Protein AF-A0A969D1I1-F1 (afdb_monomer_lite)

Secondary structure (DSSP, 8-state):
--SS--THHHHHHHHHHHHS---HHHHHHHHHHHHHHHHSSPPPHHHHHHHHHHHHT-HHHHTTTTTTS-TT----HHHHHHHHHHHTGGG--

pLDDT: mean 89.35, std 5.19, range [64.38, 94.94]

Radius of gyration: 13.37 Å; chains: 1; bounding box: 31×22×33 Å

Foldseek 3Di:
DQVDLALVVLVVVLVCVVVHPDPLLVVLVVQQVVCCVPPVGDDALVSSLVSLVVSVPDPCHVCRCPPVDDPPDDDDSVVSSVCCNVPNSVNGD

Sequence (93 aa):
MYQRKKGRDMFDLYYADQYAKLDLDRIIHSYNEYMKFVVGKPPTQKEFLLNMELKKKSAQFSGDMQGLLSPNMKYNQEEAFEWLEQSLTQKMV

Structure (mmCIF, N/CA/C/O backbone):
data_AF-A0A969D1I1-F1
#
_entry.id   AF-A0A969D1I1-F1
#
loop_
_atom_site.group_PDB
_atom_site.id
_atom_site.type_symbol
_atom_site.label_atom_id
_atom_site.label_alt_id
_atom_site.label_comp_id
_atom_site.label_asym_id
_atom_site.label_entity_id
_atom_site.label_seq_id
_atom_site.pdbx_PDB_ins_code
_atom_site.Cartn_x
_atom_site.Cartn_y
_atom_site.Cartn_z
_atom_site.occupancy
_atom_site.B_iso_or_equiv
_atom_site.auth_seq_id
_atom_site.auth_comp_id
_atom_site.auth_asym_id
_atom_site.auth_atom_id
_atom_site.pdbx_PDB_model_num
ATOM 1 N N . MET A 1 1 ? 0.124 -6.254 2.083 1.00 80.00 1 MET A N 1
ATOM 2 C CA . MET A 1 1 ? 0.584 -4.879 2.366 1.00 80.00 1 MET A CA 1
ATOM 3 C C . MET A 1 1 ? 0.646 -4.514 3.853 1.00 80.00 1 MET A C 1
ATOM 5 O O . MET A 1 1 ? 1.729 -4.165 4.279 1.00 80.00 1 MET A O 1
ATOM 9 N N . TYR A 1 2 ? -0.422 -4.576 4.668 1.00 83.25 2 TYR A N 1
ATOM 10 C CA . TYR A 1 2 ? -0.401 -4.059 6.063 1.00 83.25 2 TYR A CA 1
ATOM 11 C C . TYR A 1 2 ? 0.458 -4.877 7.052 1.00 83.25 2 TYR A C 1
ATOM 13 O O . TYR A 1 2 ? 1.384 -4.344 7.660 1.00 83.25 2 TYR A O 1
ATOM 21 N N . GLN A 1 3 ? 0.238 -6.190 7.159 1.00 81.81 3 GLN A N 1
ATOM 22 C CA . GLN A 1 3 ? 0.988 -7.048 8.097 1.00 81.81 3 GLN A CA 1
ATOM 23 C C . GLN A 1 3 ? 2.426 -7.358 7.638 1.00 81.81 3 GLN A C 1
ATOM 25 O O . GLN A 1 3 ? 3.309 -7.610 8.454 1.00 81.81 3 GLN A O 1
ATOM 30 N N . ARG A 1 4 ? 2.676 -7.353 6.321 1.00 81.56 4 ARG A N 1
ATOM 31 C CA . ARG A 1 4 ? 3.970 -7.719 5.719 1.00 81.56 4 ARG A CA 1
ATOM 32 C C . ARG A 1 4 ? 4.847 -6.484 5.506 1.00 81.56 4 ARG A C 1
ATOM 34 O O . ARG A 1 4 ? 4.346 -5.405 5.202 1.00 81.56 4 ARG A O 1
ATOM 41 N N . LYS A 1 5 ? 6.166 -6.659 5.602 1.00 77.69 5 LYS A N 1
ATOM 42 C CA . LYS A 1 5 ? 7.178 -5.634 5.293 1.00 77.69 5 LYS A CA 1
ATOM 43 C C . LYS A 1 5 ? 7.815 -5.887 3.919 1.00 77.69 5 LYS A C 1
ATOM 45 O O . LYS A 1 5 ? 9.020 -6.072 3.831 1.00 77.69 5 LYS A O 1
ATOM 50 N N . LYS A 1 6 ? 6.991 -5.976 2.871 1.00 81.31 6 LYS A N 1
ATOM 51 C CA . LYS A 1 6 ? 7.444 -6.156 1.482 1.00 81.31 6 LYS A CA 1
ATOM 52 C C . LYS A 1 6 ? 6.849 -5.062 0.602 1.00 81.31 6 LYS A C 1
ATOM 54 O O . LYS A 1 6 ? 5.629 -4.897 0.610 1.00 81.31 6 LYS A O 1
ATOM 59 N N . GLY A 1 7 ? 7.708 -4.334 -0.106 1.00 85.88 7 GLY A N 1
ATOM 60 C CA . GLY A 1 7 ? 7.344 -3.273 -1.045 1.00 85.88 7 GLY A CA 1
ATOM 61 C C . GLY A 1 7 ? 6.638 -3.793 -2.296 1.00 85.88 7 GLY A C 1
ATOM 62 O O . GLY A 1 7 ? 5.880 -3.049 -2.911 1.00 85.88 7 GLY A O 1
ATOM 63 N N . ARG A 1 8 ? 6.799 -5.083 -2.622 1.00 90.75 8 ARG A N 1
ATOM 64 C CA . ARG A 1 8 ? 6.150 -5.716 -3.781 1.00 90.75 8 ARG A CA 1
ATOM 65 C C . ARG A 1 8 ? 4.641 -5.528 -3.851 1.00 90.75 8 ARG A C 1
ATOM 67 O O . ARG A 1 8 ? 4.143 -5.152 -4.899 1.00 90.75 8 ARG A O 1
ATOM 74 N N . ASP A 1 9 ? 3.927 -5.730 -2.742 1.00 89.00 9 ASP A N 1
ATOM 75 C CA . ASP A 1 9 ? 2.462 -5.607 -2.744 1.00 89.00 9 ASP A CA 1
ATOM 76 C C . ASP A 1 9 ? 2.018 -4.175 -3.140 1.00 89.00 9 ASP A C 1
ATOM 78 O O . ASP A 1 9 ? 0.952 -3.995 -3.721 1.00 89.00 9 ASP A O 1
ATOM 82 N N . MET A 1 10 ? 2.824 -3.151 -2.818 1.00 92.00 10 MET A N 1
ATOM 83 C CA . MET A 1 10 ? 2.560 -1.758 -3.201 1.00 92.00 10 MET A CA 1
ATOM 84 C C . MET A 1 10 ? 2.905 -1.511 -4.670 1.00 92.00 10 MET A C 1
ATOM 86 O O . MET A 1 10 ? 2.127 -0.874 -5.374 1.00 92.00 10 MET A O 1
ATOM 90 N N . PHE A 1 11 ? 4.034 -2.055 -5.135 1.00 92.94 11 PHE A N 1
ATOM 91 C CA . PHE A 1 11 ? 4.393 -2.033 -6.549 1.00 92.94 11 PHE A CA 1
ATOM 92 C C . PHE A 1 11 ? 3.286 -2.654 -7.412 1.00 92.94 11 PHE A C 1
ATOM 94 O O . PHE A 1 11 ? 2.874 -2.031 -8.382 1.00 92.94 11 PHE A O 1
ATOM 101 N N . ASP A 1 12 ? 2.768 -3.829 -7.039 1.00 91.62 12 ASP A N 1
ATOM 102 C CA . ASP A 1 12 ? 1.746 -4.540 -7.816 1.00 91.62 12 ASP A CA 1
ATOM 103 C C . ASP A 1 12 ? 0.462 -3.706 -7.957 1.00 91.62 12 ASP A C 1
ATOM 105 O O . ASP A 1 12 ? -0.096 -3.610 -9.049 1.00 91.62 12 ASP A O 1
ATOM 109 N N . LEU A 1 13 ? 0.010 -3.067 -6.870 1.00 92.38 13 LEU A N 1
ATOM 110 C CA . LEU A 1 13 ? -1.172 -2.199 -6.884 1.00 92.38 13 LEU A CA 1
ATOM 111 C C . LEU A 1 13 ? -0.949 -0.934 -7.717 1.00 92.38 13 LEU A C 1
ATOM 113 O O . LEU A 1 13 ? -1.783 -0.614 -8.561 1.00 92.38 13 LEU A O 1
ATOM 117 N N . TYR A 1 14 ? 0.175 -0.247 -7.503 1.00 93.75 14 TYR A N 1
ATOM 118 C CA . TYR A 1 14 ? 0.516 0.963 -8.248 1.00 93.75 14 TYR A CA 1
ATOM 119 C C . TYR A 1 14 ? 0.640 0.673 -9.743 1.00 93.75 14 TYR A C 1
ATOM 121 O O . TYR A 1 14 ? 0.052 1.369 -10.565 1.00 93.75 14 TYR A O 1
ATOM 129 N N . TYR A 1 15 ? 1.362 -0.394 -10.092 1.00 93.94 15 TYR A N 1
ATOM 130 C CA . TYR A 1 15 ? 1.530 -0.833 -11.467 1.00 93.94 15 TYR A CA 1
ATOM 131 C C . TYR A 1 15 ? 0.182 -1.188 -12.092 1.00 93.94 15 TYR A C 1
ATOM 133 O O . TYR A 1 15 ? -0.122 -0.708 -13.177 1.00 93.94 15 TYR A O 1
ATOM 141 N N . ALA A 1 16 ? -0.660 -1.970 -11.411 1.00 94.06 16 ALA A N 1
ATOM 142 C CA . ALA A 1 16 ? -1.974 -2.329 -11.935 1.00 94.06 16 ALA A CA 1
ATOM 143 C C . ALA A 1 16 ? -2.843 -1.096 -12.238 1.00 94.06 16 ALA A C 1
ATOM 145 O O . ALA A 1 16 ? -3.515 -1.091 -13.265 1.00 94.06 16 ALA A O 1
ATOM 146 N N . ASP A 1 17 ? -2.777 -0.042 -11.422 1.00 92.38 17 ASP A N 1
ATOM 147 C CA . ASP A 1 17 ? -3.494 1.219 -11.665 1.00 92.38 17 ASP A CA 1
ATOM 148 C C . ASP A 1 17 ? -3.029 1.953 -12.933 1.00 92.38 17 ASP A C 1
ATOM 150 O O . ASP A 1 17 ? -3.832 2.578 -13.623 1.00 92.38 17 ASP A O 1
ATOM 154 N N . GLN A 1 18 ? -1.751 1.819 -13.307 1.00 91.75 18 GLN A N 1
ATOM 155 C CA . GLN A 1 18 ? -1.219 2.445 -14.525 1.00 91.75 18 GLN A CA 1
ATOM 156 C C . GLN A 1 18 ? -1.717 1.778 -15.815 1.00 91.75 18 GLN A C 1
ATOM 158 O O . GLN A 1 18 ? -1.705 2.398 -16.878 1.00 91.75 18 GLN A O 1
ATOM 163 N N . TYR A 1 19 ? -2.134 0.510 -15.745 1.00 93.31 19 TYR A N 1
ATOM 164 C CA . TYR A 1 19 ? -2.494 -0.291 -16.923 1.00 93.31 19 TYR A CA 1
ATOM 165 C C . TYR A 1 19 ? -3.936 -0.806 -16.901 1.00 93.31 19 TYR A C 1
ATOM 167 O O . TYR A 1 19 ? -4.403 -1.365 -17.895 1.00 93.31 19 TYR A O 1
ATOM 175 N N . ALA A 1 20 ? -4.655 -0.624 -15.795 1.00 93.50 20 ALA A N 1
ATOM 176 C CA . ALA A 1 20 ? -6.030 -1.059 -15.633 1.00 93.50 20 ALA A CA 1
ATOM 177 C C . ALA A 1 20 ? -6.810 -0.119 -14.711 1.00 93.50 20 ALA A C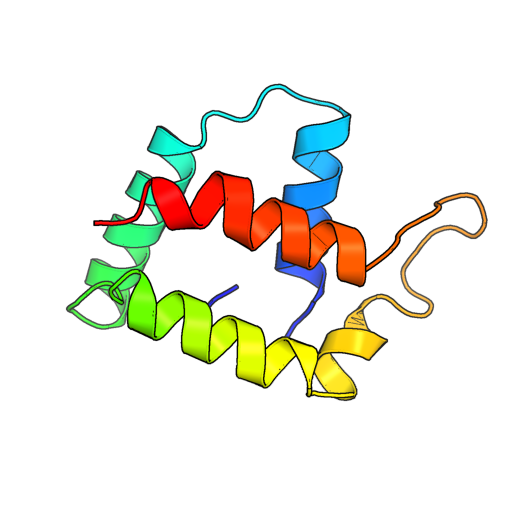 1
ATOM 179 O O . ALA A 1 20 ? -6.287 0.454 -13.762 1.00 93.50 20 ALA A O 1
ATOM 180 N N . LYS A 1 21 ? -8.119 -0.019 -14.954 1.00 92.31 21 LYS A N 1
ATOM 181 C CA . LYS A 1 21 ? -9.022 0.691 -14.050 1.00 92.31 21 LYS A CA 1
ATOM 182 C C . LYS A 1 21 ? -9.307 -0.179 -12.828 1.00 92.31 21 LYS A C 1
ATOM 184 O O . LYS A 1 21 ? -10.055 -1.153 -12.930 1.00 92.31 21 LYS A O 1
ATOM 189 N N . LEU A 1 22 ? -8.737 0.184 -11.683 1.00 92.81 22 LEU A N 1
ATOM 190 C CA . LEU A 1 22 ? -8.975 -0.522 -10.428 1.00 92.81 22 LEU A CA 1
ATOM 191 C C . LEU A 1 22 ? -10.327 -0.150 -9.807 1.00 92.81 22 LEU A C 1
ATOM 193 O O . LEU A 1 22 ? -10.728 1.013 -9.771 1.00 92.81 22 LEU A O 1
ATOM 197 N N . ASP A 1 23 ? -11.018 -1.154 -9.265 1.00 94.25 23 ASP A N 1
ATOM 198 C CA . ASP A 1 23 ? -12.168 -0.960 -8.379 1.00 94.25 23 ASP A CA 1
ATOM 199 C C . ASP A 1 23 ? -11.662 -0.880 -6.932 1.00 94.25 23 ASP A C 1
ATOM 201 O O . ASP A 1 23 ? -11.566 -1.883 -6.218 1.00 94.25 23 ASP A O 1
ATOM 205 N N . LEU A 1 24 ? -11.266 0.329 -6.525 1.00 91.06 24 LEU A N 1
ATOM 206 C CA . LEU A 1 24 ? -10.683 0.575 -5.204 1.00 91.06 24 LEU A CA 1
ATOM 207 C C . LEU A 1 24 ? -11.658 0.244 -4.068 1.00 91.06 24 LEU A C 1
ATOM 209 O O . LEU A 1 24 ? -11.224 -0.216 -3.014 1.00 91.06 24 LEU A O 1
ATOM 213 N N . ASP A 1 25 ? -12.964 0.411 -4.288 1.00 91.94 25 ASP A N 1
ATOM 214 C CA . ASP A 1 25 ? -13.983 0.108 -3.281 1.00 91.94 25 ASP A CA 1
ATOM 215 C C . ASP A 1 25 ? -14.040 -1.403 -3.012 1.00 91.94 25 ASP A C 1
ATOM 217 O O . ASP A 1 25 ? -14.023 -1.834 -1.855 1.00 91.94 25 ASP A O 1
ATOM 221 N N . ARG A 1 26 ? -13.995 -2.235 -4.063 1.00 94.38 26 ARG A N 1
ATOM 222 C CA . ARG A 1 26 ? -13.894 -3.698 -3.906 1.00 94.38 26 ARG A CA 1
ATOM 223 C C . ARG A 1 26 ? -12.566 -4.147 -3.311 1.00 94.38 26 ARG A C 1
ATOM 225 O O . ARG A 1 26 ? -12.553 -5.090 -2.515 1.00 94.38 26 ARG A O 1
ATOM 232 N N . ILE A 1 27 ? -11.459 -3.502 -3.679 1.00 92.94 27 ILE A N 1
ATOM 233 C CA . ILE A 1 27 ? -10.136 -3.813 -3.119 1.00 92.94 27 ILE A CA 1
ATOM 234 C C . ILE A 1 27 ? -10.133 -3.555 -1.609 1.00 92.94 27 ILE A C 1
ATOM 236 O O . ILE A 1 27 ? -9.722 -4.424 -0.839 1.00 92.94 27 ILE A O 1
ATOM 240 N N . ILE A 1 28 ? -10.647 -2.404 -1.170 1.00 91.88 28 ILE A N 1
ATOM 241 C CA . ILE A 1 28 ? -10.714 -2.038 0.250 1.00 91.88 28 ILE A CA 1
ATOM 242 C C . ILE A 1 28 ? -11.698 -2.925 1.002 1.00 91.88 28 ILE A C 1
ATOM 244 O O . ILE A 1 28 ? -11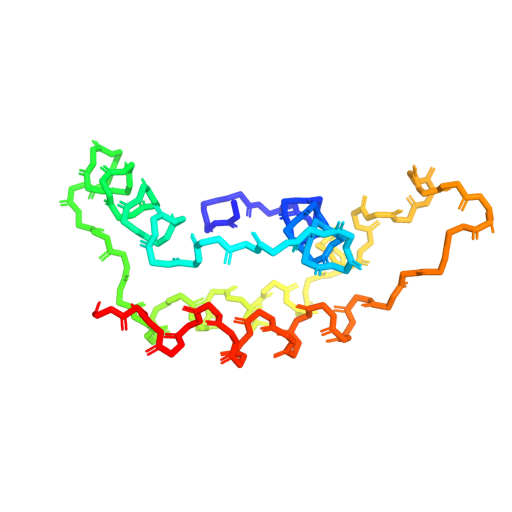.387 -3.373 2.104 1.00 91.88 28 ILE A O 1
ATOM 248 N N . HIS A 1 29 ? -12.848 -3.245 0.406 1.00 93.50 29 HIS A N 1
ATOM 249 C C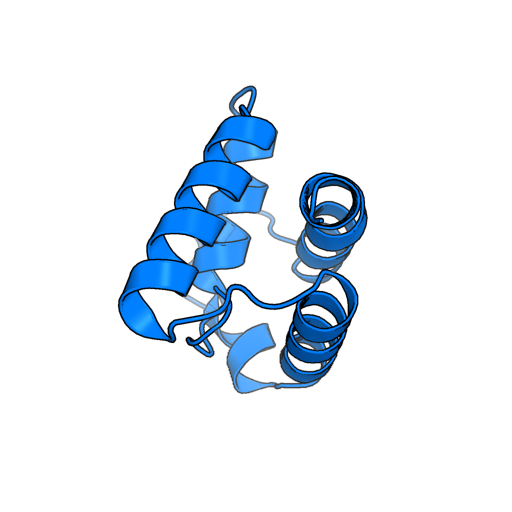A . HIS A 1 29 ? -13.783 -4.203 0.990 1.00 93.50 29 HIS A CA 1
ATOM 250 C C . HIS A 1 29 ? -13.111 -5.562 1.230 1.00 93.50 29 HIS A C 1
ATOM 252 O O . HIS A 1 29 ? -13.146 -6.081 2.344 1.00 93.50 29 HIS A O 1
ATOM 258 N N . SER A 1 30 ? -12.413 -6.092 0.221 1.00 93.62 30 SER A N 1
ATOM 259 C CA . SER A 1 30 ? -11.692 -7.367 0.324 1.00 93.62 30 SER A CA 1
ATOM 260 C C . SER A 1 30 ? -10.585 -7.314 1.380 1.00 93.62 30 SER A C 1
ATOM 262 O O . SER A 1 30 ? -10.411 -8.254 2.155 1.00 93.62 30 SER A O 1
ATOM 264 N N . TYR A 1 31 ? -9.853 -6.199 1.445 1.00 92.31 31 TYR A N 1
ATOM 265 C CA . TYR A 1 31 ? -8.850 -5.954 2.476 1.00 92.31 31 TYR A CA 1
ATOM 266 C C . TYR A 1 31 ? -9.465 -5.951 3.882 1.00 92.31 31 TYR A C 1
ATOM 268 O O . TYR A 1 31 ? -8.936 -6.608 4.778 1.00 92.31 31 TYR A O 1
ATOM 276 N N . ASN A 1 32 ? -10.591 -5.265 4.078 1.00 92.44 32 ASN A N 1
ATOM 277 C CA . ASN A 1 32 ? -11.272 -5.189 5.367 1.00 92.44 32 ASN A CA 1
ATOM 278 C C . ASN A 1 32 ? -11.819 -6.550 5.804 1.00 92.44 32 ASN A C 1
ATOM 280 O O . ASN A 1 32 ? -11.597 -6.941 6.947 1.00 92.44 32 ASN A O 1
ATOM 284 N N . GLU A 1 33 ? -12.461 -7.305 4.910 1.00 94.94 33 GLU A N 1
ATOM 285 C CA . GLU A 1 33 ? -12.934 -8.661 5.221 1.00 94.94 33 GLU A CA 1
ATOM 286 C C . GLU A 1 33 ? -11.772 -9.585 5.597 1.00 94.94 33 GLU A C 1
ATOM 288 O O . GLU A 1 33 ? -11.829 -10.279 6.615 1.00 94.94 33 GLU A O 1
ATOM 293 N N . TYR A 1 34 ? -10.665 -9.524 4.849 1.00 93.38 34 TYR A N 1
ATOM 294 C CA . TYR A 1 34 ? -9.464 -10.282 5.182 1.00 93.38 34 TYR A CA 1
ATOM 295 C C . TYR A 1 34 ? -8.906 -9.888 6.554 1.00 93.38 34 TYR A C 1
ATOM 297 O O . TYR A 1 34 ? -8.652 -10.753 7.388 1.00 93.38 34 TYR A O 1
ATOM 305 N N . MET A 1 35 ? -8.743 -8.590 6.826 1.00 92.88 35 MET A N 1
ATOM 306 C CA . MET A 1 35 ? -8.205 -8.108 8.100 1.00 92.88 35 MET A CA 1
ATOM 307 C C . MET A 1 35 ? -9.113 -8.457 9.280 1.00 92.88 35 MET A C 1
ATOM 309 O O . MET A 1 35 ? -8.625 -8.878 10.327 1.00 92.88 35 MET A O 1
ATOM 313 N N . LYS A 1 36 ? -10.431 -8.353 9.112 1.00 94.31 36 LYS A N 1
ATOM 314 C CA . LYS A 1 36 ? -11.405 -8.800 10.110 1.00 94.31 36 LYS A CA 1
ATOM 315 C C . LYS A 1 36 ? -11.260 -10.294 10.391 1.00 94.31 36 LYS A C 1
ATOM 317 O O . LYS A 1 36 ? -11.266 -10.690 11.551 1.00 94.31 36 LYS A O 1
ATOM 322 N N . PHE A 1 37 ? -11.072 -11.107 9.354 1.00 94.94 37 PHE A N 1
ATOM 323 C CA . PHE A 1 37 ? -10.851 -12.542 9.498 1.00 94.94 37 PHE A CA 1
ATOM 324 C C . PHE A 1 37 ? -9.544 -12.868 10.242 1.00 94.94 37 PHE A C 1
ATOM 326 O O . PHE A 1 37 ? -9.558 -13.695 11.150 1.00 94.94 37 PHE A O 1
ATOM 333 N N . VAL A 1 38 ? -8.423 -12.212 9.908 1.00 93.31 38 VAL A N 1
ATOM 334 C CA . VAL A 1 38 ? -7.107 -12.576 10.473 1.00 93.31 38 VAL A CA 1
ATOM 335 C C . VAL A 1 38 ? -6.758 -11.912 11.808 1.00 93.31 38 VAL A C 1
ATOM 337 O O . VAL A 1 38 ? -5.986 -12.483 12.573 1.00 93.31 38 VAL A O 1
ATOM 340 N N . VAL A 1 39 ? -7.264 -10.707 12.094 1.00 90.06 39 VAL A N 1
ATOM 341 C CA . VAL A 1 39 ? -6.936 -9.948 13.323 1.00 90.06 39 VAL A CA 1
ATOM 342 C C . VAL A 1 39 ? -8.166 -9.417 14.066 1.00 90.06 39 VAL A C 1
ATOM 344 O O . VAL A 1 39 ? -8.033 -8.646 15.013 1.00 90.06 39 VAL A O 1
ATOM 347 N N . GLY A 1 40 ? -9.376 -9.806 13.658 1.00 92.44 40 GLY A N 1
ATOM 348 C CA . GLY A 1 40 ? -10.637 -9.454 14.318 1.00 92.44 40 GLY A CA 1
ATOM 349 C C . GLY A 1 40 ? -11.154 -8.052 13.989 1.00 92.44 40 GLY A C 1
ATOM 350 O O . GLY A 1 40 ? -12.352 -7.874 13.770 1.00 92.44 40 GLY A O 1
ATOM 351 N N . LYS A 1 41 ? -10.266 -7.055 13.910 1.00 90.88 41 LYS A N 1
ATOM 352 C CA . LYS A 1 41 ? -10.618 -5.668 13.589 1.00 90.88 41 LYS A CA 1
ATOM 353 C C . LYS A 1 41 ? -9.726 -5.118 12.467 1.00 90.88 41 LYS A C 1
ATOM 355 O O . LYS A 1 41 ? -8.507 -5.074 12.643 1.00 90.88 41 LYS A O 1
ATOM 360 N N . PRO A 1 42 ? -10.304 -4.668 11.339 1.00 92.56 42 PRO A N 1
ATOM 361 C CA . PRO A 1 42 ? -9.556 -3.944 10.318 1.00 92.56 42 PRO A CA 1
ATOM 362 C C . PRO A 1 42 ? -8.918 -2.675 10.890 1.00 92.56 42 PRO A C 1
ATOM 364 O O . PRO A 1 42 ? -9.531 -2.021 11.739 1.00 92.56 42 PRO A O 1
ATOM 367 N N . PRO A 1 43 ? -7.700 -2.317 10.455 1.00 91.81 43 PRO A N 1
ATOM 368 C CA . PRO A 1 43 ? -7.078 -1.085 10.902 1.00 91.81 43 PRO A CA 1
ATOM 369 C C . PRO A 1 43 ? -7.839 0.111 10.347 1.00 91.81 43 PRO A C 1
ATOM 371 O O . PRO A 1 43 ? -8.256 0.118 9.189 1.00 91.81 43 PRO A O 1
ATOM 374 N N . THR A 1 44 ? -7.959 1.137 11.177 1.00 91.81 44 THR A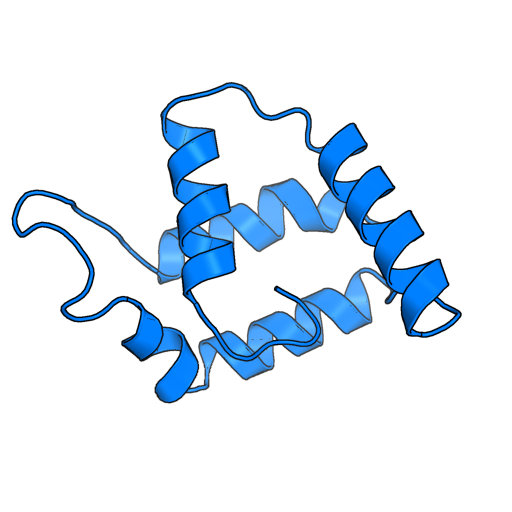 N 1
ATOM 375 C CA . THR A 1 44 ? -8.460 2.445 10.763 1.00 91.81 44 THR A CA 1
ATOM 376 C C . THR A 1 44 ? -7.545 3.059 9.706 1.00 91.81 44 THR A C 1
ATOM 378 O O . THR A 1 44 ? -6.354 2.733 9.620 1.00 91.81 44 THR A O 1
ATOM 381 N N . GLN A 1 45 ? -8.069 4.025 8.951 1.00 90.88 45 GLN A N 1
ATOM 382 C CA . GLN A 1 45 ? -7.279 4.827 8.013 1.00 90.88 45 GLN A CA 1
ATOM 383 C C . GLN A 1 45 ? -5.993 5.377 8.662 1.00 90.88 45 GLN A C 1
ATOM 385 O O . GLN A 1 45 ? -4.905 5.262 8.099 1.00 90.88 45 GLN A O 1
ATOM 390 N N . LYS A 1 46 ? -6.095 5.921 9.881 1.00 91.06 46 LYS A N 1
ATOM 391 C CA . LYS A 1 46 ? -4.957 6.501 10.610 1.00 91.06 46 LYS A CA 1
ATOM 392 C C . LYS A 1 46 ? -3.899 5.458 10.978 1.00 91.06 46 LYS A C 1
ATOM 394 O O . LYS A 1 46 ? -2.707 5.725 10.846 1.00 91.06 46 LYS A O 1
ATOM 399 N N . GLU A 1 47 ? -4.317 4.279 11.436 1.00 92.94 47 GLU A N 1
ATOM 400 C CA . GLU A 1 47 ? -3.401 3.173 11.750 1.00 92.94 47 GLU A CA 1
ATOM 401 C C . GLU A 1 47 ? -2.704 2.655 10.489 1.00 92.94 47 GLU A C 1
ATOM 403 O O . GLU A 1 47 ? -1.500 2.388 10.508 1.00 92.94 47 GLU A O 1
ATOM 408 N N . PHE A 1 48 ? -3.439 2.562 9.378 1.00 92.25 48 PHE A N 1
ATOM 409 C CA . PHE A 1 48 ? -2.882 2.192 8.084 1.00 92.25 48 PHE A CA 1
ATOM 410 C C . PHE A 1 48 ? -1.839 3.203 7.596 1.00 92.25 48 PHE A C 1
ATOM 412 O O . PHE A 1 48 ? -0.724 2.804 7.258 1.00 92.25 48 PHE A O 1
ATOM 419 N N . LEU A 1 49 ? -2.154 4.500 7.629 1.00 90.94 49 LEU A N 1
ATOM 420 C CA . LEU A 1 49 ? -1.233 5.569 7.233 1.00 90.94 49 LEU A CA 1
ATOM 421 C C . LEU A 1 49 ? 0.037 5.573 8.087 1.00 90.94 49 LEU A C 1
ATOM 423 O O . LEU A 1 49 ? 1.142 5.572 7.552 1.00 90.94 49 LEU A O 1
ATOM 427 N N . LEU A 1 50 ? -0.097 5.475 9.414 1.00 92.94 50 LEU A N 1
ATOM 428 C CA . LEU A 1 50 ? 1.062 5.391 10.304 1.00 92.94 50 LEU A CA 1
ATOM 429 C C . LEU A 1 50 ? 1.938 4.168 9.983 1.00 92.94 50 LEU A C 1
ATOM 431 O O . LEU A 1 50 ? 3.167 4.244 10.012 1.00 92.94 50 LEU A O 1
ATOM 435 N N . ASN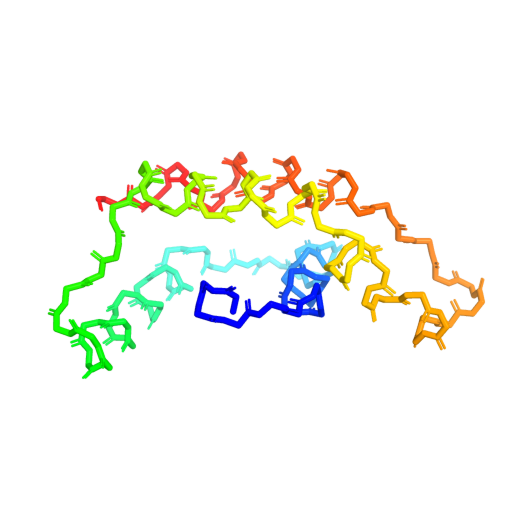 A 1 51 ? 1.318 3.034 9.655 1.00 92.38 51 ASN A N 1
ATOM 436 C CA . ASN A 1 51 ? 2.033 1.832 9.246 1.00 92.38 51 ASN A CA 1
ATOM 437 C C . ASN A 1 51 ? 2.786 2.018 7.916 1.00 92.38 51 ASN A C 1
ATOM 439 O O . ASN A 1 51 ? 3.906 1.515 7.790 1.00 92.38 51 ASN A O 1
ATOM 443 N N . MET A 1 52 ? 2.203 2.733 6.948 1.00 91.12 52 MET A N 1
ATOM 444 C CA . MET A 1 52 ? 2.859 3.061 5.675 1.00 91.12 52 MET A CA 1
ATOM 445 C C . MET A 1 52 ? 4.032 4.022 5.875 1.00 91.12 52 MET A C 1
ATOM 447 O O . MET A 1 52 ? 5.118 3.758 5.366 1.00 91.12 52 MET A O 1
ATOM 451 N N . GLU A 1 53 ? 3.879 5.043 6.714 1.00 91.50 53 GLU A N 1
ATOM 452 C CA . GLU A 1 53 ? 4.951 5.987 7.050 1.00 91.50 53 GLU A CA 1
ATOM 453 C C . GLU A 1 53 ? 6.172 5.301 7.678 1.00 91.50 53 GLU A C 1
ATOM 455 O O . GLU A 1 53 ? 7.326 5.579 7.335 1.00 91.50 53 GLU A O 1
ATOM 460 N N . LEU A 1 54 ? 5.940 4.338 8.575 1.00 92.94 54 LEU A N 1
ATOM 461 C CA . LEU A 1 54 ? 7.020 3.528 9.145 1.00 92.94 54 LEU A CA 1
ATOM 462 C C . LEU A 1 54 ? 7.712 2.656 8.085 1.00 92.94 54 LEU A C 1
ATOM 464 O O . LEU A 1 54 ? 8.912 2.400 8.189 1.00 92.94 54 LEU A O 1
ATOM 468 N N . LYS A 1 55 ? 6.978 2.202 7.063 1.00 91.62 55 LYS A N 1
ATOM 469 C CA . LYS A 1 55 ? 7.530 1.420 5.948 1.00 91.62 55 LYS A CA 1
ATOM 470 C C . LYS A 1 55 ? 8.321 2.278 4.979 1.00 91.62 55 LYS A C 1
ATOM 472 O O . LYS A 1 55 ? 9.399 1.854 4.585 1.00 91.62 55 LYS A O 1
ATOM 477 N N . LYS A 1 56 ? 7.857 3.486 4.667 1.00 89.44 56 LYS A N 1
ATOM 478 C CA . LYS A 1 56 ? 8.579 4.454 3.829 1.00 89.44 56 LYS A CA 1
ATOM 479 C C . LYS A 1 56 ? 9.987 4.739 4.366 1.00 89.44 56 LYS A C 1
ATOM 481 O O . LYS A 1 56 ? 10.940 4.841 3.603 1.00 89.44 56 LYS A O 1
ATOM 486 N N . LYS A 1 57 ? 10.136 4.770 5.696 1.00 90.25 57 LYS A N 1
ATOM 487 C CA . LYS A 1 57 ? 11.420 4.962 6.402 1.00 90.25 57 LYS A CA 1
ATOM 488 C C . LYS A 1 57 ? 12.272 3.692 6.521 1.00 90.25 57 LYS A C 1
ATOM 490 O O . LYS A 1 57 ? 13.392 3.745 7.024 1.00 90.25 57 LYS A O 1
ATOM 495 N N . SER A 1 58 ? 11.761 2.535 6.105 1.00 90.94 58 SER A N 1
ATOM 496 C CA . SER A 1 58 ? 12.458 1.257 6.222 1.00 90.94 58 SER A CA 1
ATOM 497 C C . SER A 1 58 ? 13.272 0.960 4.966 1.00 90.94 58 SER A C 1
ATOM 499 O O . SER A 1 58 ? 12.706 0.681 3.913 1.00 90.94 58 SER A O 1
ATOM 501 N N . ALA A 1 59 ? 14.600 0.894 5.095 1.00 88.50 59 ALA A N 1
ATOM 502 C CA . ALA A 1 59 ? 15.485 0.508 3.990 1.00 88.50 59 ALA A CA 1
ATOM 503 C C . ALA A 1 59 ? 15.137 -0.870 3.393 1.00 88.50 59 ALA A C 1
ATOM 505 O O . ALA A 1 59 ? 15.249 -1.068 2.189 1.00 88.50 59 ALA A O 1
ATOM 506 N N . GLN A 1 60 ? 14.652 -1.806 4.218 1.00 88.00 60 GLN A N 1
ATOM 507 C CA . GLN A 1 60 ? 14.185 -3.112 3.748 1.00 88.00 60 GLN A CA 1
ATOM 508 C C . GLN A 1 60 ? 12.976 -2.982 2.815 1.00 88.00 60 GLN A C 1
ATOM 510 O O . GLN A 1 60 ? 12.891 -3.690 1.819 1.00 88.00 60 GLN A O 1
ATOM 515 N N . PHE A 1 61 ? 12.034 -2.096 3.137 1.00 89.75 61 PHE A N 1
ATOM 516 C CA . PHE A 1 61 ? 10.828 -1.908 2.338 1.00 89.75 61 PHE A CA 1
ATOM 517 C C . PHE A 1 61 ? 11.112 -1.095 1.069 1.00 89.75 61 PHE A C 1
ATOM 519 O O . PHE A 1 61 ? 10.641 -1.456 -0.007 1.00 89.75 61 PHE A O 1
ATOM 526 N N . SER A 1 62 ? 11.910 -0.031 1.185 1.00 84.12 62 SER A N 1
ATOM 527 C CA . SER A 1 62 ? 12.320 0.827 0.063 1.00 84.12 62 SER A CA 1
ATOM 528 C C . SER A 1 62 ? 13.301 0.142 -0.895 1.00 84.12 62 SER A C 1
ATOM 530 O O . SER A 1 62 ? 13.413 0.515 -2.058 1.00 84.12 62 SER A O 1
ATOM 532 N N . GLY A 1 63 ? 14.006 -0.885 -0.419 1.00 85.94 63 GLY A N 1
ATOM 533 C CA . GLY A 1 63 ? 14.894 -1.716 -1.225 1.00 85.94 63 GLY A CA 1
ATOM 534 C C . GLY A 1 63 ? 14.242 -2.967 -1.817 1.00 85.94 63 GLY A C 1
ATOM 535 O O . GLY A 1 63 ? 14.867 -3.616 -2.646 1.00 85.94 63 GLY A O 1
ATOM 536 N N . ASP A 1 64 ? 13.012 -3.326 -1.428 1.00 88.56 64 ASP A N 1
ATOM 537 C CA . ASP A 1 64 ? 12.422 -4.645 -1.738 1.00 88.56 64 ASP A CA 1
ATOM 538 C C . ASP A 1 64 ? 12.269 -4.905 -3.246 1.00 88.56 64 ASP A C 1
ATOM 540 O O . ASP A 1 64 ? 12.336 -6.049 -3.685 1.00 88.56 64 ASP A O 1
ATOM 544 N N . MET A 1 65 ? 12.089 -3.846 -4.043 1.00 90.56 65 MET A N 1
ATOM 545 C CA . MET A 1 65 ? 11.961 -3.944 -5.502 1.00 90.56 65 MET A CA 1
ATOM 546 C C . MET A 1 65 ? 13.289 -3.815 -6.252 1.00 90.56 65 MET A C 1
ATOM 548 O O . MET A 1 65 ? 13.339 -4.067 -7.459 1.00 90.56 65 MET A O 1
ATOM 552 N N . GLN A 1 66 ? 14.376 -3.453 -5.568 1.00 84.94 66 GLN A N 1
ATOM 553 C CA . GLN A 1 66 ? 15.680 -3.313 -6.207 1.00 84.94 66 GLN A CA 1
ATOM 554 C C . GLN A 1 66 ? 16.159 -4.676 -6.722 1.00 84.94 66 GLN A C 1
ATOM 556 O O . GLN A 1 66 ? 16.142 -5.674 -6.007 1.00 84.94 66 GLN A O 1
ATOM 561 N N . GLY A 1 67 ? 16.555 -4.729 -7.995 1.00 85.00 67 GLY A N 1
ATOM 562 C CA . GLY A 1 67 ? 17.010 -5.960 -8.650 1.00 85.00 67 GLY A CA 1
ATOM 563 C C . GLY A 1 67 ? 15.907 -6.960 -9.023 1.00 85.00 67 GLY A C 1
ATOM 564 O O . GLY A 1 67 ? 16.214 -7.963 -9.661 1.00 85.00 67 GLY A O 1
ATOM 565 N N . LEU A 1 68 ? 14.638 -6.702 -8.674 1.00 89.56 68 LEU A N 1
ATOM 566 C CA . LEU A 1 68 ? 13.497 -7.520 -9.113 1.00 89.56 68 LEU A CA 1
ATOM 567 C C . LEU A 1 68 ? 12.843 -6.994 -10.393 1.00 89.56 68 LEU A C 1
ATOM 569 O O . LEU A 1 68 ? 12.188 -7.751 -11.108 1.00 89.56 68 LEU A O 1
ATOM 573 N N . LEU A 1 69 ? 12.983 -5.697 -10.662 1.00 89.19 69 LEU A N 1
ATOM 574 C CA . LEU A 1 69 ? 12.364 -5.050 -11.812 1.00 89.19 69 LEU A CA 1
ATOM 575 C C . LEU A 1 69 ? 13.189 -5.254 -13.083 1.00 89.19 69 LEU A C 1
ATOM 577 O O . LEU A 1 69 ? 14.420 -5.271 -13.055 1.00 89.19 69 LEU A O 1
ATOM 581 N N . SER A 1 70 ? 12.491 -5.371 -14.214 1.00 88.00 70 SER A N 1
ATOM 582 C CA . SER A 1 70 ? 13.134 -5.370 -15.530 1.00 88.00 70 SER A CA 1
ATOM 583 C C . SER A 1 70 ? 13.919 -4.064 -15.730 1.00 88.00 70 SER A C 1
ATOM 585 O O . SER A 1 70 ? 13.407 -3.010 -15.352 1.00 88.00 70 SER A O 1
ATOM 587 N N . PRO A 1 71 ? 15.095 -4.080 -16.387 1.00 86.31 71 PRO A N 1
ATOM 588 C CA . PRO A 1 71 ? 15.872 -2.865 -16.660 1.00 86.31 71 PRO A CA 1
ATOM 589 C C . PRO A 1 71 ? 15.093 -1.763 -17.395 1.00 86.31 71 PRO A C 1
ATOM 591 O O . PRO A 1 71 ? 15.411 -0.585 -17.265 1.00 86.31 71 PRO A O 1
ATOM 594 N N . ASN A 1 72 ? 14.060 -2.139 -18.156 1.00 88.44 72 ASN A N 1
ATOM 595 C CA . ASN A 1 72 ? 13.231 -1.207 -18.922 1.00 88.44 72 ASN A CA 1
ATOM 596 C C . ASN A 1 72 ? 12.053 -0.636 -18.119 1.00 88.44 72 ASN A C 1
ATOM 598 O O . ASN A 1 72 ? 11.327 0.223 -18.619 1.00 88.44 72 ASN A O 1
ATOM 602 N N . MET A 1 73 ? 11.825 -1.120 -16.899 1.00 87.44 73 MET A N 1
ATOM 603 C CA . MET A 1 73 ? 10.721 -0.678 -16.062 1.00 87.44 73 MET A CA 1
ATOM 604 C C . MET A 1 73 ? 11.160 0.493 -15.188 1.00 87.44 73 MET A C 1
ATOM 606 O O . MET A 1 73 ? 12.022 0.359 -14.322 1.00 87.44 73 MET A O 1
ATOM 610 N N . LYS A 1 74 ? 10.522 1.646 -15.394 1.00 86.06 74 LYS A N 1
ATOM 611 C CA . LYS A 1 74 ? 10.656 2.791 -14.495 1.00 86.06 74 LYS A CA 1
ATOM 612 C C . LYS A 1 74 ? 9.658 2.635 -13.356 1.00 86.06 74 LYS A C 1
ATOM 614 O O . LYS A 1 74 ? 8.459 2.561 -13.598 1.00 86.06 74 LYS A O 1
ATOM 619 N N . TYR A 1 75 ? 10.161 2.583 -12.130 1.00 90.19 75 TYR A N 1
ATOM 620 C CA . TYR A 1 75 ? 9.346 2.553 -10.924 1.00 90.19 75 TYR A CA 1
ATOM 621 C C . TYR A 1 75 ? 9.902 3.558 -9.926 1.00 90.19 75 TYR A C 1
ATOM 623 O O . TYR A 1 75 ? 11.046 3.429 -9.486 1.00 90.19 75 TYR A O 1
ATOM 631 N N . ASN A 1 76 ? 9.084 4.547 -9.582 1.00 90.25 76 ASN A N 1
ATOM 632 C CA . ASN A 1 76 ? 9.363 5.466 -8.496 1.00 90.25 76 ASN A CA 1
ATOM 633 C C . ASN A 1 76 ? 8.539 5.039 -7.280 1.00 90.25 76 ASN A C 1
ATOM 635 O O . ASN A 1 76 ? 7.310 5.099 -7.278 1.00 90.25 76 ASN A O 1
ATOM 639 N N . GLN A 1 77 ? 9.232 4.579 -6.243 1.00 89.56 77 GLN A N 1
ATOM 640 C CA . GLN A 1 77 ? 8.576 4.111 -5.033 1.00 89.56 77 GLN A CA 1
ATOM 641 C C . GLN A 1 77 ? 7.911 5.249 -4.247 1.00 89.56 77 GLN A C 1
ATOM 643 O O . GLN A 1 77 ? 6.924 5.002 -3.560 1.00 89.56 77 GLN A O 1
ATOM 648 N N . GLU A 1 78 ? 8.421 6.478 -4.346 1.00 90.25 78 GLU A N 1
ATOM 649 C CA . GLU A 1 78 ? 7.819 7.643 -3.690 1.00 90.25 78 GLU A CA 1
ATOM 650 C C . GLU A 1 78 ? 6.478 8.001 -4.336 1.00 90.25 78 GLU A C 1
ATOM 652 O O . GLU A 1 78 ? 5.490 8.135 -3.619 1.00 90.25 78 GLU A O 1
ATOM 657 N N . GLU A 1 79 ? 6.406 8.015 -5.671 1.00 93.00 79 GLU A N 1
ATOM 658 C CA . GLU A 1 79 ? 5.145 8.196 -6.413 1.00 93.00 79 GLU A CA 1
ATOM 659 C C . GLU A 1 79 ? 4.121 7.109 -6.062 1.00 93.00 79 GLU A C 1
ATOM 661 O O . GLU A 1 79 ? 2.942 7.397 -5.864 1.00 93.00 79 GLU A O 1
ATOM 666 N N . ALA A 1 80 ? 4.567 5.857 -5.918 1.00 92.75 80 ALA A N 1
ATOM 667 C CA . ALA A 1 80 ? 3.691 4.761 -5.516 1.00 92.75 80 ALA A CA 1
ATOM 668 C C . ALA A 1 80 ? 3.126 4.942 -4.095 1.00 92.75 80 ALA A C 1
ATOM 670 O O . ALA A 1 80 ? 1.967 4.603 -3.851 1.00 92.75 80 ALA A O 1
ATOM 671 N N . PHE A 1 81 ? 3.913 5.497 -3.165 1.00 91.38 81 PHE A N 1
ATOM 672 C CA . PHE A 1 81 ? 3.430 5.861 -1.830 1.00 91.38 81 PHE A CA 1
ATOM 673 C C . PHE A 1 81 ? 2.415 7.007 -1.884 1.00 91.38 81 PHE A C 1
ATOM 675 O O . PHE A 1 81 ? 1.356 6.905 -1.269 1.00 91.38 81 PHE A O 1
ATOM 682 N N . GLU A 1 82 ? 2.704 8.070 -2.634 1.00 92.00 82 GLU A N 1
ATOM 683 C CA . GLU A 1 82 ? 1.794 9.213 -2.778 1.00 92.00 82 GLU A CA 1
ATOM 684 C C . GLU A 1 82 ? 0.457 8.792 -3.394 1.00 92.00 82 GLU A C 1
ATOM 686 O O . GLU A 1 82 ? -0.609 9.138 -2.880 1.00 92.00 82 GLU A O 1
ATOM 691 N N . TRP A 1 83 ? 0.502 7.969 -4.442 1.00 93.06 83 TRP A N 1
ATOM 692 C CA . TRP A 1 83 ? -0.689 7.383 -5.045 1.00 93.06 83 TRP A CA 1
ATOM 693 C C . TRP A 1 83 ? -1.487 6.541 -4.043 1.00 93.06 83 TRP A C 1
ATOM 695 O O . TRP A 1 83 ? -2.714 6.653 -3.983 1.00 93.06 83 TRP A O 1
ATOM 705 N N . LEU A 1 84 ? -0.812 5.713 -3.238 1.00 90.38 84 LEU A N 1
ATOM 706 C CA . LEU A 1 84 ? -1.454 4.870 -2.229 1.00 90.38 84 LEU A CA 1
ATOM 707 C C . LEU A 1 84 ? -2.207 5.721 -1.197 1.00 90.38 84 LEU A C 1
ATOM 709 O O . LEU A 1 84 ? -3.359 5.430 -0.858 1.00 90.38 84 LEU A O 1
ATOM 713 N N . GLU A 1 85 ? -1.562 6.780 -0.712 1.00 88.44 85 GLU A N 1
ATOM 714 C CA . GLU A 1 85 ? -2.132 7.708 0.261 1.00 88.44 85 GLU A CA 1
ATOM 715 C C . GLU A 1 85 ? -3.347 8.442 -0.317 1.00 88.44 85 GLU A C 1
ATOM 717 O O . GLU A 1 85 ? -4.396 8.498 0.328 1.00 88.44 85 GLU A O 1
ATOM 722 N N . GLN A 1 86 ? -3.258 8.927 -1.555 1.00 88.81 86 GLN A N 1
ATOM 723 C CA . GLN A 1 86 ? -4.327 9.702 -2.188 1.00 88.81 86 GLN A CA 1
ATOM 724 C C . GLN A 1 86 ? -5.512 8.840 -2.643 1.00 88.81 86 GLN A C 1
ATOM 726 O O . GLN A 1 86 ? -6.659 9.260 -2.503 1.00 88.81 86 GLN A O 1
ATOM 731 N N . SER A 1 87 ? -5.261 7.632 -3.151 1.00 85.12 87 SER A N 1
ATOM 732 C CA . SER A 1 87 ? -6.285 6.821 -3.823 1.00 85.12 87 SER A CA 1
ATOM 733 C C . SER A 1 87 ? -6.952 5.809 -2.894 1.00 85.12 87 SER A C 1
ATOM 735 O O . SER A 1 87 ? -8.178 5.678 -2.878 1.00 85.12 87 SER A O 1
ATOM 737 N N . LEU A 1 88 ? -6.155 5.071 -2.115 1.00 79.81 88 LEU A N 1
ATOM 738 C CA . LEU A 1 88 ? -6.647 3.952 -1.308 1.00 79.81 88 LEU A CA 1
ATOM 739 C C . LEU A 1 88 ? -7.089 4.405 0.079 1.00 79.81 88 LEU A C 1
ATOM 741 O O . LEU A 1 88 ? -8.146 3.991 0.553 1.00 79.81 88 LEU A O 1
ATOM 745 N N . THR A 1 89 ? -6.323 5.277 0.738 1.00 74.81 89 THR A N 1
ATOM 746 C CA . THR A 1 89 ? -6.627 5.588 2.141 1.00 74.81 89 THR A CA 1
ATOM 747 C C . THR A 1 89 ? -7.860 6.470 2.306 1.00 74.81 89 THR A C 1
ATOM 749 O O . THR A 1 89 ? -8.573 6.302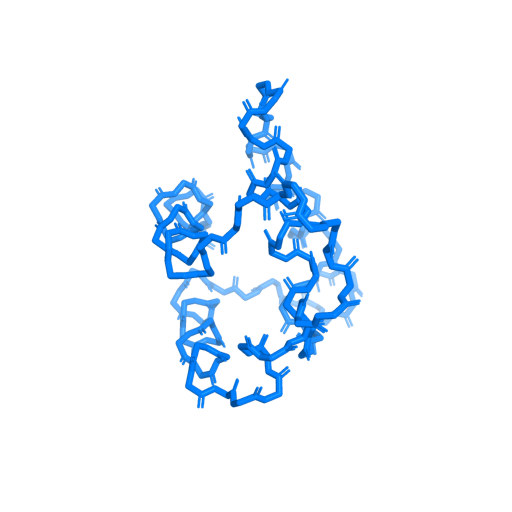 3.288 1.00 74.81 89 THR A O 1
ATOM 752 N N . GLN A 1 90 ? -8.202 7.332 1.341 1.00 75.94 90 GLN A N 1
ATOM 753 C CA . GLN A 1 90 ? -9.420 8.163 1.388 1.00 75.94 90 GLN A CA 1
ATOM 754 C C . GLN A 1 90 ? -10.726 7.356 1.452 1.00 75.94 90 GLN A C 1
ATOM 756 O O . GLN A 1 90 ? -11.751 7.863 1.899 1.00 75.94 90 GLN A O 1
ATOM 761 N N . LYS A 1 91 ? -10.687 6.102 1.004 1.00 76.94 91 LYS A N 1
ATOM 762 C CA . LYS A 1 91 ? -11.835 5.194 0.949 1.00 76.94 91 LYS A CA 1
ATOM 763 C C . LYS A 1 91 ? -11.873 4.210 2.129 1.00 76.94 91 LYS A C 1
ATOM 765 O O . LYS A 1 91 ? -12.784 3.390 2.213 1.00 76.94 91 LYS A O 1
ATOM 770 N N . MET A 1 92 ? -10.891 4.268 3.031 1.00 81.56 92 MET A N 1
ATOM 771 C CA . MET A 1 92 ? -10.889 3.486 4.268 1.00 81.56 92 MET A CA 1
ATOM 772 C C . MET A 1 92 ? -11.756 4.179 5.325 1.00 81.56 92 MET A C 1
ATOM 774 O O . MET A 1 92 ? -11.637 5.387 5.523 1.00 81.56 92 MET A O 1
ATOM 778 N N . VAL A 1 93 ? -12.608 3.401 5.998 1.00 64.38 93 VAL A N 1
ATOM 779 C CA . VAL A 1 93 ? -13.499 3.850 7.086 1.00 64.38 93 VAL A CA 1
ATOM 780 C C . VAL A 1 93 ? -12.841 3.623 8.443 1.00 64.38 93 VAL A C 1
ATOM 782 O O . VAL A 1 93 ? -12.201 2.560 8.614 1.00 64.38 93 VAL A O 1
#